Protein AF-A0A929ICI8-F1 (afdb_monomer_lite)

Secondary structure (DSSP, 8-state):
-HHHHHHHHHHHHHHHHHHHHHHHHHHHTS--TTHHHHHHHHHHHHHHHHHHHHHHHHHHHHHHHHHHHHHHHHT--

Structure (mmCIF, N/CA/C/O backbone):
data_AF-A0A929ICI8-F1
#
_entry.id   AF-A0A929ICI8-F1
#
loop_
_atom_site.group_PDB
_atom_site.id
_atom_site.type_symbol
_atom_site.label_atom_id
_atom_site.label_alt_id
_atom_site.label_comp_id
_atom_site.label_asym_id
_atom_site.label_entity_id
_atom_site.label_seq_id
_atom_site.pdbx_PDB_ins_code
_atom_site.Cartn_x
_atom_site.Cartn_y
_atom_site.Cartn_z
_atom_site.occupancy
_atom_site.B_iso_or_equiv
_atom_site.auth_seq_id
_atom_site.auth_comp_id
_atom_site.auth_asym_id
_atom_site.auth_atom_id
_atom_site.pdbx_PDB_model_num
ATOM 1 N N . MET A 1 1 ? -12.642 -8.374 17.193 1.00 61.69 1 MET A N 1
ATOM 2 C CA . MET A 1 1 ? -13.010 -7.703 15.924 1.00 61.69 1 MET A CA 1
ATOM 3 C C . MET A 1 1 ? -11.891 -6.826 15.357 1.00 61.69 1 MET A C 1
ATOM 5 O O . MET A 1 1 ? -11.853 -6.635 14.153 1.00 61.69 1 MET A O 1
ATOM 9 N N . GLU A 1 2 ? -10.949 -6.342 16.171 1.00 74.88 2 GLU A N 1
ATOM 10 C CA . GLU A 1 2 ? -9.862 -5.437 15.746 1.00 74.88 2 GLU A CA 1
ATOM 11 C C . GLU A 1 2 ? -8.927 -6.008 14.670 1.00 74.88 2 GLU A C 1
ATOM 13 O O . GLU A 1 2 ? -8.619 -5.341 13.686 1.00 74.88 2 GLU A O 1
ATOM 18 N N . ILE A 1 3 ? -8.545 -7.284 14.795 1.00 85.06 3 ILE A N 1
ATOM 19 C CA . ILE A 1 3 ? -7.650 -7.932 13.826 1.00 85.06 3 ILE A CA 1
ATOM 20 C C . ILE A 1 3 ? -8.246 -7.994 12.414 1.00 85.06 3 ILE A C 1
ATOM 22 O O . ILE A 1 3 ? -7.507 -7.962 11.433 1.00 85.06 3 ILE A O 1
ATOM 26 N N . VAL A 1 4 ? -9.579 -8.016 12.296 1.00 89.62 4 VAL A N 1
ATOM 27 C CA . VAL A 1 4 ? -10.274 -8.018 11.001 1.00 89.62 4 VAL A CA 1
ATOM 28 C C . VAL A 1 4 ? -10.068 -6.678 10.299 1.00 89.62 4 VAL A C 1
ATOM 30 O O . VAL A 1 4 ? -9.730 -6.663 9.120 1.00 89.62 4 VAL A O 1
ATOM 33 N N . TYR A 1 5 ? -10.174 -5.562 11.026 1.00 84.75 5 TYR A N 1
ATOM 34 C CA . TYR A 1 5 ? -9.920 -4.229 10.475 1.00 84.75 5 TYR A CA 1
ATOM 35 C C . TYR A 1 5 ? -8.469 -4.060 10.029 1.00 84.75 5 TYR A C 1
ATOM 37 O O . TYR A 1 5 ? -8.232 -3.586 8.920 1.00 84.75 5 TYR A O 1
ATOM 45 N N . PHE A 1 6 ? -7.503 -4.514 10.833 1.00 83.62 6 PHE A N 1
ATOM 46 C CA . PHE A 1 6 ? -6.094 -4.491 10.432 1.00 83.62 6 PHE A CA 1
ATOM 47 C C . PHE A 1 6 ? -5.824 -5.365 9.204 1.00 83.62 6 PHE A C 1
ATOM 49 O O . PHE A 1 6 ? -5.090 -4.957 8.307 1.00 83.62 6 PHE A O 1
ATOM 56 N N . THR A 1 7 ? -6.465 -6.531 9.114 1.00 90.31 7 THR A N 1
ATOM 57 C CA . THR A 1 7 ? -6.339 -7.410 7.943 1.00 90.31 7 THR A CA 1
ATOM 58 C C . THR A 1 7 ? -6.920 -6.755 6.689 1.00 90.31 7 THR A C 1
ATOM 60 O O . THR A 1 7 ? -6.279 -6.756 5.640 1.00 90.31 7 THR A O 1
ATOM 63 N N . ILE A 1 8 ? -8.102 -6.140 6.791 1.00 92.44 8 ILE A N 1
ATOM 64 C CA . ILE A 1 8 ? -8.728 -5.412 5.680 1.00 92.44 8 ILE A CA 1
ATOM 65 C C . ILE A 1 8 ? -7.856 -4.228 5.253 1.00 92.44 8 ILE A C 1
ATOM 67 O O . ILE A 1 8 ? -7.642 -4.034 4.059 1.00 92.44 8 ILE A O 1
ATOM 71 N N . ALA A 1 9 ? -7.309 -3.472 6.207 1.00 88.69 9 ALA A N 1
ATOM 72 C CA . ALA A 1 9 ? -6.400 -2.368 5.924 1.00 88.69 9 ALA A CA 1
ATOM 73 C C . ALA A 1 9 ? -5.136 -2.848 5.197 1.00 88.69 9 ALA A C 1
ATOM 75 O O . ALA A 1 9 ? -4.726 -2.221 4.223 1.00 88.69 9 ALA A O 1
ATOM 76 N N . ALA A 1 10 ? -4.559 -3.982 5.606 1.00 88.19 10 ALA A N 1
ATOM 77 C CA . ALA A 1 10 ? -3.406 -4.580 4.939 1.00 88.19 10 ALA A CA 1
ATOM 78 C C . ALA A 1 10 ? -3.726 -5.011 3.497 1.00 88.19 10 ALA A C 1
ATOM 80 O O . ALA A 1 10 ? -2.966 -4.699 2.580 1.00 88.19 10 ALA A O 1
ATOM 81 N N . ILE A 1 11 ? -4.871 -5.671 3.277 1.00 93.50 11 ILE A N 1
ATOM 82 C CA . ILE A 1 11 ? -5.340 -6.051 1.934 1.00 93.50 11 ILE A CA 1
ATOM 83 C C . ILE A 1 11 ? -5.548 -4.803 1.071 1.00 93.50 11 ILE A C 1
ATOM 85 O O . ILE A 1 11 ? -5.096 -4.755 -0.072 1.00 93.50 11 ILE A O 1
ATOM 89 N N . PHE A 1 12 ? -6.195 -3.774 1.619 1.00 93.19 12 PHE A N 1
ATOM 90 C CA . PHE A 1 12 ? -6.422 -2.516 0.918 1.00 93.19 12 PHE A CA 1
ATOM 91 C C . PHE A 1 12 ? -5.099 -1.847 0.531 1.00 93.19 12 PHE A C 1
ATOM 93 O O . PHE A 1 12 ? -4.913 -1.481 -0.628 1.00 93.19 12 P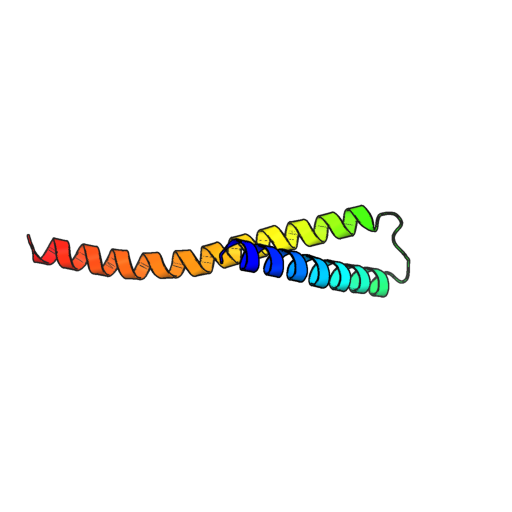HE A O 1
ATOM 100 N N . LEU A 1 13 ? -4.141 -1.768 1.460 1.00 92.38 13 LEU A N 1
ATOM 101 C CA . LEU A 1 13 ? -2.805 -1.238 1.193 1.00 92.38 13 LEU A CA 1
ATOM 102 C C . LEU A 1 13 ? -2.106 -1.989 0.064 1.00 92.38 13 LEU A C 1
ATOM 104 O O . LEU A 1 13 ? -1.504 -1.362 -0.806 1.00 92.38 13 LEU A O 1
ATOM 108 N N . TYR A 1 14 ? -2.192 -3.319 0.074 1.00 91.81 14 TYR A N 1
ATOM 109 C CA . TYR A 1 14 ? -1.591 -4.165 -0.948 1.00 91.81 14 TYR A CA 1
ATOM 110 C C . TYR A 1 14 ? -2.177 -3.866 -2.332 1.00 91.81 14 TYR A C 1
ATOM 112 O O . TYR A 1 14 ? -1.429 -3.618 -3.278 1.00 91.81 14 TYR A O 1
ATOM 120 N N . LEU A 1 15 ? -3.509 -3.813 -2.438 1.00 94.38 15 LEU A N 1
ATOM 121 C CA . LEU A 1 15 ? -4.206 -3.537 -3.696 1.00 94.38 15 LEU A CA 1
ATOM 122 C C . LEU A 1 15 ? -3.885 -2.141 -4.238 1.00 94.38 15 LEU A C 1
ATOM 124 O O . LEU A 1 15 ? -3.594 -1.996 -5.426 1.00 94.38 15 LEU A O 1
ATOM 128 N N . VAL A 1 16 ? -3.896 -1.116 -3.379 1.00 92.75 16 VAL A N 1
ATOM 129 C CA . VAL A 1 16 ? -3.562 0.254 -3.795 1.00 92.75 16 VAL A CA 1
ATOM 130 C C . VAL A 1 16 ? -2.091 0.350 -4.203 1.00 92.75 16 VAL A C 1
ATOM 132 O O . VAL A 1 16 ? -1.779 0.995 -5.203 1.00 92.75 16 VAL A O 1
ATOM 135 N N . SER A 1 17 ? -1.190 -0.326 -3.487 1.00 93.12 17 SER A N 1
ATOM 136 C CA . SER A 1 17 ? 0.241 -0.328 -3.811 1.00 93.12 17 SER A CA 1
ATOM 137 C C . SER A 1 17 ? 0.525 -0.998 -5.153 1.00 93.12 17 SER A C 1
ATOM 139 O O . SER A 1 17 ? 1.273 -0.443 -5.958 1.00 93.12 17 SER A O 1
ATOM 141 N N . ASP A 1 18 ? -0.095 -2.150 -5.435 1.00 91.00 18 ASP A N 1
ATOM 142 C CA . ASP A 1 18 ? 0.064 -2.825 -6.729 1.00 91.00 18 ASP A CA 1
ATOM 143 C C . ASP A 1 18 ? -0.550 -1.999 -7.870 1.00 91.00 18 ASP A C 1
ATOM 145 O O . ASP A 1 18 ? 0.065 -1.845 -8.926 1.00 91.00 18 ASP A O 1
ATOM 149 N N . TRP A 1 19 ? -1.708 -1.369 -7.646 1.00 91.12 19 TRP A N 1
ATOM 150 C CA . TRP A 1 19 ? -2.302 -0.454 -8.623 1.00 91.12 19 TRP A CA 1
ATOM 151 C C . TRP A 1 19 ? -1.388 0.736 -8.936 1.00 91.12 19 TRP A C 1
ATOM 153 O O . TRP A 1 19 ? -1.176 1.060 -10.109 1.00 91.12 19 TRP A O 1
ATOM 163 N N . LEU A 1 20 ? -0.812 1.365 -7.909 1.00 90.38 20 LEU A N 1
ATOM 164 C CA . LEU A 1 20 ? 0.064 2.522 -8.070 1.00 90.38 20 LEU A CA 1
ATOM 165 C C . LEU A 1 20 ? 1.369 2.139 -8.775 1.00 90.38 20 LEU A C 1
ATOM 167 O O . LEU A 1 20 ? 1.804 2.838 -9.689 1.00 90.38 20 LEU A O 1
ATOM 171 N N . LEU A 1 21 ? 1.947 0.992 -8.418 1.00 89.50 21 LEU A N 1
ATOM 172 C CA . LEU A 1 21 ? 3.120 0.442 -9.087 1.00 89.50 21 LEU A CA 1
ATOM 173 C C . LEU A 1 21 ? 2.845 0.184 -10.568 1.00 89.50 21 LEU A C 1
ATOM 175 O O . LEU A 1 21 ? 3.580 0.671 -11.423 1.00 89.50 21 LEU A O 1
ATOM 179 N N . ASN A 1 22 ? 1.744 -0.501 -10.883 1.00 89.06 22 ASN A N 1
ATOM 180 C CA . ASN A 1 22 ? 1.341 -0.765 -12.263 1.00 89.06 22 ASN A CA 1
ATOM 181 C C . ASN A 1 22 ? 1.077 0.540 -13.034 1.00 89.06 22 ASN A C 1
ATOM 183 O O . ASN A 1 22 ? 1.301 0.612 -14.246 1.00 89.06 22 ASN A O 1
ATOM 187 N N . ARG A 1 23 ? 0.611 1.596 -12.351 1.00 88.69 23 ARG A N 1
ATOM 188 C CA . ARG A 1 23 ? 0.428 2.920 -12.951 1.00 88.69 23 ARG A CA 1
ATOM 189 C C . ARG A 1 23 ? 1.765 3.578 -13.286 1.00 88.69 23 ARG A C 1
ATOM 191 O O . ARG A 1 23 ? 1.908 4.081 -14.400 1.00 88.69 23 ARG A O 1
ATOM 198 N N . ILE A 1 24 ? 2.727 3.527 -12.369 1.00 86.81 24 ILE A N 1
ATOM 199 C CA . ILE A 1 24 ? 4.084 4.052 -12.561 1.00 86.81 24 ILE A CA 1
ATOM 200 C C . ILE A 1 24 ? 4.795 3.289 -13.687 1.00 86.81 24 ILE A C 1
ATOM 202 O O . ILE A 1 24 ? 5.359 3.910 -14.585 1.00 86.81 24 ILE A O 1
ATOM 206 N N . GLU A 1 25 ? 4.687 1.959 -13.720 1.00 87.12 25 GLU A N 1
ATOM 207 C CA . GLU A 1 25 ? 5.254 1.130 -14.794 1.00 87.12 25 GLU A CA 1
ATOM 208 C C . GLU A 1 25 ? 4.631 1.455 -16.161 1.00 87.12 25 GLU A C 1
ATOM 210 O O . GLU A 1 25 ? 5.348 1.565 -17.158 1.00 87.12 25 GLU A O 1
ATOM 215 N N . LYS A 1 26 ? 3.311 1.696 -16.219 1.00 85.44 26 LYS A N 1
ATOM 216 C CA . LYS A 1 26 ? 2.640 2.164 -17.445 1.00 85.44 26 LYS A CA 1
ATOM 217 C C . LYS A 1 26 ? 3.143 3.528 -17.911 1.00 85.44 26 LYS A C 1
ATOM 219 O O . LYS A 1 26 ? 3.220 3.747 -19.114 1.00 85.44 26 LYS A O 1
ATOM 224 N N . MET A 1 27 ? 3.460 4.437 -16.990 1.00 81.50 27 MET A N 1
ATOM 225 C CA . MET A 1 27 ? 3.993 5.760 -17.330 1.00 81.50 27 MET A CA 1
ATOM 226 C C . MET A 1 27 ? 5.449 5.696 -17.802 1.00 81.50 27 MET A C 1
ATOM 228 O O . MET A 1 27 ? 5.820 6.431 -18.710 1.00 81.50 27 MET A O 1
ATOM 232 N N . MET A 1 28 ? 6.261 4.805 -17.227 1.00 81.88 28 MET A N 1
ATOM 233 C CA . MET A 1 28 ? 7.657 4.611 -17.636 1.00 81.88 28 MET A CA 1
ATOM 234 C C . MET A 1 28 ? 7.798 3.820 -18.945 1.00 81.88 28 MET A C 1
ATOM 236 O O . MET A 1 28 ? 8.875 3.815 -19.538 1.00 81.88 28 MET A O 1
ATOM 240 N N . GLY A 1 29 ? 6.744 3.126 -19.394 1.00 78.44 29 GLY A N 1
ATOM 241 C CA . GLY A 1 29 ? 6.744 2.349 -20.640 1.00 78.44 29 GLY A CA 1
ATOM 242 C C . GLY A 1 29 ? 7.694 1.145 -20.628 1.00 78.44 29 GLY A C 1
ATOM 243 O O . GLY A 1 29 ? 7.918 0.521 -21.663 1.00 78.44 29 GLY A O 1
ATOM 244 N N . LYS A 1 30 ? 8.263 0.809 -19.466 1.00 75.88 30 LYS A N 1
ATOM 245 C CA . LYS A 1 30 ? 9.259 -0.246 -19.292 1.00 75.88 30 LYS A CA 1
ATOM 246 C C . LYS A 1 30 ? 8.972 -0.983 -17.987 1.00 75.88 30 LYS A C 1
ATOM 248 O O . LYS A 1 30 ? 8.704 -0.355 -16.964 1.00 75.88 30 LYS A O 1
ATOM 253 N N . ARG A 1 31 ? 9.029 -2.318 -18.019 1.00 72.62 31 ARG A N 1
ATOM 254 C CA . ARG A 1 31 ? 8.989 -3.137 -16.798 1.00 72.62 31 ARG A CA 1
ATOM 255 C C . ARG A 1 31 ? 10.240 -2.835 -15.983 1.00 72.62 31 ARG A C 1
ATOM 257 O O . ARG A 1 31 ? 11.345 -2.940 -16.513 1.00 72.62 31 ARG A O 1
ATOM 264 N N . SER A 1 32 ? 10.059 -2.419 -14.734 1.00 73.56 32 SER A N 1
ATOM 265 C CA . SER A 1 32 ? 11.181 -2.053 -13.878 1.00 73.56 32 SER A CA 1
ATOM 266 C C . SER A 1 32 ? 11.851 -3.316 -13.340 1.00 73.56 32 SER A C 1
ATOM 268 O O . SER A 1 32 ? 11.183 -4.171 -12.762 1.00 73.56 32 SER A O 1
ATOM 270 N N . GLU A 1 33 ? 13.171 -3.444 -13.492 1.00 78.50 33 GLU A N 1
ATOM 271 C CA . GLU A 1 33 ? 13.936 -4.554 -12.893 1.00 78.50 33 GLU A CA 1
ATOM 272 C C . GLU A 1 33 ? 13.879 -4.516 -11.357 1.00 78.50 33 GLU A C 1
ATOM 274 O O . GLU A 1 33 ? 13.938 -5.550 -10.697 1.00 78.50 33 GLU A O 1
ATOM 279 N N . TYR A 1 34 ? 13.655 -3.331 -10.783 1.00 83.06 34 TYR A N 1
ATOM 280 C CA . TYR A 1 34 ? 13.531 -3.112 -9.342 1.00 83.06 34 TYR A CA 1
ATOM 281 C C . TYR A 1 34 ? 12.071 -3.071 -8.863 1.00 83.06 34 TYR A C 1
ATOM 283 O O . TYR A 1 34 ? 11.763 -2.403 -7.874 1.00 83.06 34 TYR A O 1
ATOM 291 N N . ARG A 1 35 ? 11.155 -3.786 -9.538 1.00 83.62 35 ARG A N 1
ATOM 292 C CA . ARG A 1 35 ? 9.713 -3.799 -9.218 1.00 83.62 35 ARG A CA 1
ATOM 293 C C . ARG A 1 35 ? 9.434 -4.070 -7.736 1.00 83.62 35 ARG A C 1
ATOM 295 O O . ARG A 1 35 ? 8.608 -3.384 -7.143 1.00 83.62 35 ARG A O 1
ATOM 302 N N . SER A 1 36 ? 10.159 -5.005 -7.118 1.00 87.75 36 SER A N 1
ATOM 303 C CA . SER A 1 36 ? 10.009 -5.328 -5.690 1.00 87.75 36 SER A CA 1
ATOM 304 C C . SER A 1 36 ? 10.419 -4.179 -4.765 1.00 87.75 36 SER A C 1
ATOM 306 O O . SER A 1 36 ? 9.753 -3.935 -3.764 1.00 87.75 36 SER A O 1
ATOM 308 N N . VAL A 1 37 ? 11.485 -3.446 -5.105 1.00 90.00 37 VAL A N 1
ATOM 309 C CA . VAL A 1 37 ? 11.965 -2.303 -4.309 1.00 90.00 37 VAL A CA 1
ATOM 310 C C . VAL A 1 37 ? 10.974 -1.147 -4.398 1.00 90.00 37 VAL A C 1
ATOM 312 O O . VAL A 1 37 ? 10.647 -0.533 -3.387 1.00 90.00 37 VAL A O 1
ATOM 315 N N . ILE A 1 38 ? 10.448 -0.884 -5.596 1.00 88.25 38 ILE A N 1
ATOM 316 C CA . ILE A 1 38 ? 9.451 0.170 -5.809 1.00 88.25 38 ILE A CA 1
ATOM 317 C C . ILE A 1 38 ? 8.138 -0.198 -5.109 1.00 88.25 38 ILE A C 1
ATOM 319 O O . ILE A 1 38 ? 7.570 0.641 -4.417 1.00 8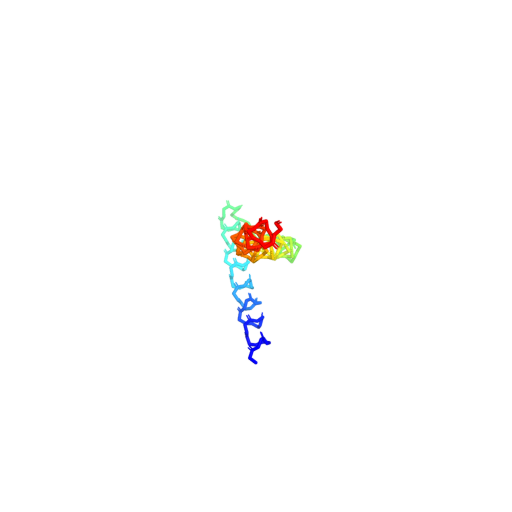8.25 38 ILE A O 1
ATOM 323 N N . PHE A 1 39 ? 7.686 -1.452 -5.219 1.00 89.75 39 PHE A N 1
ATOM 324 C CA . PHE A 1 39 ? 6.520 -1.942 -4.480 1.00 89.75 39 PHE A CA 1
ATOM 325 C C . PHE A 1 39 ? 6.680 -1.719 -2.973 1.00 89.75 39 PHE A C 1
ATOM 327 O O . PHE A 1 39 ? 5.784 -1.176 -2.329 1.00 89.75 39 PH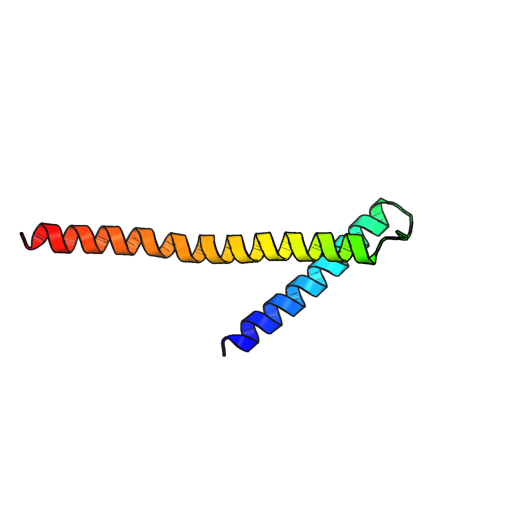E A O 1
ATOM 334 N N . PHE A 1 40 ? 7.840 -2.097 -2.429 1.00 91.50 40 PHE A N 1
ATOM 335 C CA . PHE A 1 40 ? 8.154 -1.927 -1.016 1.00 91.50 40 PHE A CA 1
ATOM 336 C C . PHE A 1 40 ? 8.150 -0.452 -0.597 1.00 91.50 40 PHE A C 1
ATOM 338 O O . PHE A 1 40 ? 7.542 -0.100 0.411 1.00 91.50 40 PHE A O 1
ATOM 345 N N . ALA A 1 41 ? 8.768 0.425 -1.389 1.00 93.56 41 ALA A N 1
ATOM 346 C CA . ALA A 1 41 ? 8.768 1.858 -1.118 1.00 93.56 41 ALA A CA 1
ATOM 347 C C . ALA A 1 41 ? 7.343 2.437 -1.119 1.00 93.56 41 ALA A C 1
ATOM 349 O O . ALA A 1 41 ? 6.991 3.193 -0.216 1.00 93.56 41 ALA A O 1
ATOM 350 N N . ILE A 1 42 ? 6.506 2.044 -2.086 1.00 93.06 42 ILE A N 1
ATOM 351 C CA . ILE A 1 42 ? 5.110 2.488 -2.188 1.00 93.06 42 ILE A CA 1
ATOM 352 C C . ILE A 1 42 ? 4.311 2.043 -0.963 1.00 93.06 42 ILE A C 1
ATOM 354 O O . ILE A 1 42 ? 3.717 2.885 -0.292 1.00 93.06 42 ILE A O 1
ATOM 358 N N . ILE A 1 43 ? 4.306 0.744 -0.647 1.00 92.19 43 ILE A N 1
ATOM 359 C CA . ILE A 1 43 ? 3.494 0.223 0.460 1.00 92.19 43 ILE A CA 1
ATOM 360 C C . ILE A 1 43 ? 3.952 0.786 1.808 1.00 92.19 43 ILE A C 1
ATOM 362 O O . ILE A 1 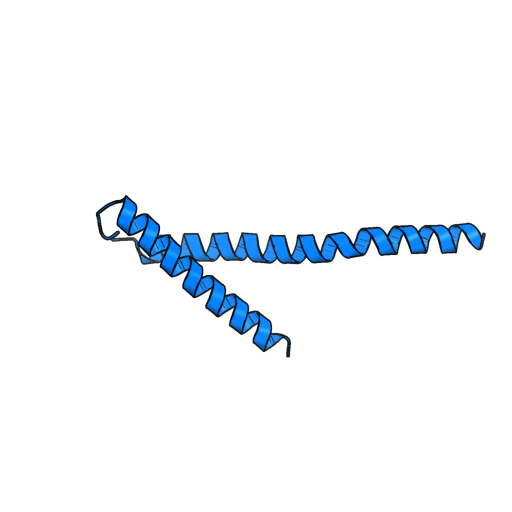43 ? 3.117 1.083 2.659 1.00 92.19 43 ILE A O 1
ATOM 366 N N . MET A 1 44 ? 5.257 1.012 1.984 1.00 94.25 44 MET A N 1
ATOM 367 C CA . MET A 1 44 ? 5.806 1.656 3.175 1.00 94.25 44 MET A CA 1
ATOM 368 C C . MET A 1 44 ? 5.311 3.101 3.310 1.00 94.25 44 MET A C 1
ATOM 370 O O . MET A 1 44 ? 4.872 3.503 4.388 1.00 94.25 44 MET A O 1
ATOM 374 N N . LEU A 1 45 ? 5.341 3.877 2.223 1.0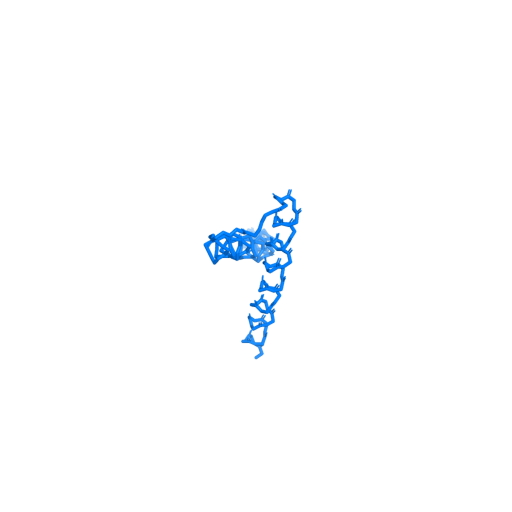0 95.06 45 LEU A N 1
ATOM 375 C CA . LEU A 1 45 ? 4.885 5.267 2.231 1.00 95.06 45 LEU A CA 1
ATOM 376 C C . LEU A 1 45 ? 3.376 5.352 2.499 1.00 95.06 45 LEU A C 1
ATOM 378 O O . LEU A 1 45 ? 2.935 6.155 3.320 1.00 95.06 45 LEU A O 1
ATOM 382 N N . LEU A 1 46 ? 2.590 4.476 1.864 1.00 92.38 46 LEU A N 1
ATOM 383 C CA . LEU A 1 46 ? 1.151 4.367 2.105 1.00 92.38 46 LEU A CA 1
ATOM 384 C C . LEU A 1 46 ? 0.840 3.958 3.541 1.00 92.38 46 LEU A C 1
ATOM 386 O O . LEU A 1 46 ? -0.097 4.495 4.124 1.00 92.38 46 LEU A O 1
ATOM 390 N N . ALA A 1 47 ? 1.616 3.042 4.123 1.00 91.44 47 ALA A N 1
ATOM 391 C CA . ALA A 1 47 ? 1.455 2.658 5.520 1.00 91.44 47 ALA A CA 1
ATOM 392 C C . ALA A 1 47 ? 1.680 3.864 6.430 1.00 91.44 47 ALA A C 1
ATOM 394 O O . ALA A 1 47 ? 0.850 4.140 7.292 1.00 91.44 47 ALA A O 1
ATOM 395 N N . PHE A 1 48 ? 2.753 4.623 6.197 1.00 94.19 48 PHE A N 1
ATOM 396 C CA . PHE A 1 48 ? 3.060 5.814 6.983 1.00 94.19 48 PHE A CA 1
ATOM 397 C C . PHE A 1 48 ? 1.929 6.849 6.918 1.00 94.19 48 PHE A C 1
ATOM 399 O O . PHE A 1 48 ? 1.489 7.352 7.951 1.00 94.19 48 PHE A O 1
ATOM 406 N N . ILE A 1 49 ? 1.403 7.105 5.716 1.00 93.06 49 ILE A N 1
ATOM 407 C CA . ILE A 1 49 ? 0.256 7.997 5.504 1.00 93.06 49 ILE A CA 1
ATOM 408 C C . ILE A 1 49 ? -0.996 7.459 6.207 1.00 93.06 49 ILE A C 1
ATOM 410 O O . ILE A 1 49 ? -1.683 8.220 6.883 1.00 93.06 49 ILE A O 1
ATOM 414 N N . LEU A 1 50 ? -1.288 6.160 6.089 1.00 88.19 50 LEU A N 1
ATOM 415 C CA . LEU A 1 50 ? -2.463 5.545 6.706 1.00 88.19 50 LEU A CA 1
ATOM 416 C C . LEU A 1 50 ? -2.419 5.666 8.233 1.00 88.19 50 LEU A C 1
ATOM 418 O O . LEU A 1 50 ? -3.395 6.099 8.839 1.00 88.19 50 LEU A O 1
ATOM 422 N N . PHE A 1 51 ? -1.290 5.327 8.859 1.00 87.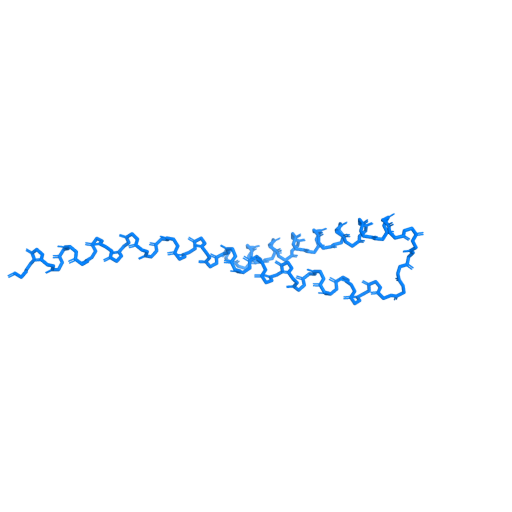38 51 PHE A N 1
ATOM 423 C CA . PHE A 1 51 ? -1.134 5.452 10.309 1.00 87.38 51 PHE A CA 1
ATOM 424 C C . PHE A 1 51 ? -1.217 6.906 10.769 1.00 87.38 51 PHE A C 1
ATOM 426 O O . PHE A 1 51 ? -1.833 7.186 11.797 1.00 87.38 51 PHE A O 1
ATOM 433 N N . ASN A 1 52 ? -0.641 7.837 10.006 1.00 89.50 52 ASN A N 1
ATOM 434 C CA . ASN A 1 52 ? -0.734 9.257 10.317 1.00 89.50 52 ASN A CA 1
ATOM 435 C C . ASN A 1 52 ? -2.181 9.763 10.230 1.00 89.50 52 ASN A C 1
ATOM 437 O O . ASN A 1 52 ? -2.637 10.458 11.132 1.00 89.50 52 ASN A O 1
ATOM 441 N N . LEU A 1 53 ? -2.933 9.341 9.210 1.00 87.31 53 LEU A N 1
ATOM 442 C CA . LEU A 1 53 ? -4.346 9.679 9.058 1.00 87.31 53 LEU A CA 1
ATOM 443 C C . LEU A 1 53 ? -5.188 9.122 10.212 1.00 87.31 53 LEU A C 1
ATOM 445 O O . LEU A 1 53 ? -6.030 9.828 10.760 1.00 87.31 53 LEU A O 1
ATOM 449 N N . VAL A 1 54 ? -4.926 7.879 10.622 1.00 86.44 54 VAL A N 1
ATOM 450 C CA . VAL A 1 54 ? -5.580 7.263 11.784 1.00 86.44 54 VAL A CA 1
ATOM 451 C C . VAL A 1 54 ? -5.303 8.069 13.057 1.00 86.44 54 VAL A C 1
ATOM 453 O O . VAL A 1 54 ? -6.234 8.352 13.808 1.00 86.44 54 VAL A O 1
ATOM 456 N N . GLN A 1 55 ? -4.058 8.499 13.283 1.00 84.69 55 GLN A N 1
ATOM 457 C CA . GLN A 1 55 ? -3.722 9.356 14.423 1.00 84.69 55 GLN A CA 1
ATOM 458 C C . GLN A 1 55 ? -4.365 10.738 14.336 1.00 84.69 55 GLN A C 1
ATOM 460 O O . GLN A 1 55 ? -4.827 11.247 15.352 1.00 84.69 55 GLN A O 1
ATOM 465 N N . TYR A 1 56 ? -4.420 11.346 13.151 1.00 85.75 56 TYR A N 1
ATOM 466 C CA . TYR A 1 56 ? -5.063 12.644 12.956 1.00 85.75 56 TYR A CA 1
ATOM 467 C C . TYR A 1 56 ? -6.550 12.585 13.326 1.00 85.75 56 TYR A C 1
ATOM 469 O O . TYR A 1 56 ? -7.031 13.417 14.095 1.00 85.75 56 TYR A O 1
ATOM 477 N N . VAL A 1 57 ? -7.252 11.544 12.865 1.00 86.31 57 VAL A N 1
ATOM 478 C CA . VAL A 1 57 ? -8.662 11.305 13.207 1.00 86.31 57 VAL A CA 1
ATOM 479 C C . VAL A 1 57 ? -8.850 11.084 14.715 1.00 86.31 57 VAL A C 1
ATOM 481 O O . VAL A 1 57 ? -9.786 11.630 15.287 1.00 86.31 57 VAL A O 1
ATOM 484 N N . GLN A 1 58 ? -7.951 10.353 15.385 1.00 77.31 58 GLN A N 1
ATOM 485 C CA . GLN A 1 58 ? -8.013 10.149 16.845 1.00 77.31 58 GLN A CA 1
ATOM 486 C C . GLN A 1 58 ? -7.633 11.401 17.659 1.00 77.31 58 GLN A C 1
ATOM 488 O O . GLN A 1 58 ? -8.159 11.638 18.749 1.00 77.31 58 GLN A O 1
ATOM 493 N N . THR A 1 59 ? -6.715 12.219 17.147 1.00 74.31 59 THR A N 1
ATOM 494 C CA . THR A 1 59 ? -6.242 13.431 17.829 1.00 74.31 59 THR A CA 1
ATOM 495 C C . THR A 1 59 ? -7.323 14.507 17.835 1.00 74.31 59 THR A C 1
ATOM 497 O O . THR A 1 59 ? -7.507 15.159 18.861 1.00 74.31 59 THR A O 1
ATOM 500 N N . GLY A 1 60 ? -8.097 14.633 16.748 1.00 61.75 60 GLY A N 1
ATOM 501 C CA . GLY A 1 60 ? -9.232 15.560 16.670 1.00 61.75 60 GLY A CA 1
ATOM 502 C C . GLY A 1 60 ? -10.227 15.391 17.823 1.00 61.75 60 GLY A C 1
ATOM 503 O O . GLY A 1 60 ? -10.642 16.376 18.412 1.00 61.75 60 GLY A O 1
ATOM 504 N N . THR A 1 61 ? -10.504 14.154 18.242 1.00 59.50 61 THR A N 1
ATOM 505 C CA . THR A 1 61 ? -11.415 13.849 19.362 1.00 59.50 61 THR A CA 1
ATOM 506 C C . THR A 1 61 ? -10.880 14.183 20.759 1.00 59.50 61 THR A C 1
ATOM 508 O O . THR A 1 61 ? -11.651 14.194 21.714 1.00 59.50 61 THR A O 1
ATOM 511 N N . THR A 1 62 ? -9.577 14.432 20.925 1.00 59.50 62 THR A N 1
ATOM 512 C CA . THR A 1 62 ? -8.985 14.672 22.259 1.00 59.50 62 THR A CA 1
ATOM 513 C C . THR A 1 62 ? -9.041 16.150 22.659 1.00 59.50 62 THR A C 1
ATOM 515 O O . THR A 1 62 ? -9.048 16.467 23.850 1.00 59.50 62 THR A O 1
ATOM 518 N N . THR A 1 63 ? -9.102 17.056 21.681 1.00 59.62 63 THR A N 1
ATOM 519 C CA . THR A 1 63 ? -9.168 18.505 21.925 1.00 59.62 63 THR A CA 1
ATOM 520 C C . THR A 1 63 ? -10.514 18.894 22.536 1.00 59.62 63 THR A C 1
ATOM 522 O O . THR A 1 63 ? -10.536 19.589 23.548 1.00 59.62 63 THR A O 1
ATOM 525 N N . ASP A 1 64 ? -11.614 18.332 22.026 1.00 58.31 64 ASP A N 1
ATOM 526 C CA . ASP A 1 64 ? -12.969 18.631 22.508 1.00 58.31 64 ASP A CA 1
ATOM 527 C C . ASP A 1 64 ? -13.223 18.146 23.950 1.00 58.31 64 ASP A C 1
ATOM 529 O O . ASP A 1 64 ? -13.919 18.801 24.725 1.00 58.31 64 ASP A O 1
ATOM 533 N N . ILE A 1 65 ? -12.628 17.016 24.356 1.00 63.25 65 ILE A N 1
ATOM 534 C CA . ILE A 1 65 ? -12.832 16.459 25.708 1.00 63.25 65 ILE A CA 1
ATOM 535 C C . ILE A 1 65 ? -11.980 17.181 26.758 1.00 63.25 65 ILE A C 1
ATOM 537 O O . ILE A 1 65 ? -12.413 17.344 27.900 1.00 63.25 65 ILE A O 1
ATOM 541 N N . LYS A 1 66 ? -10.784 17.659 26.391 1.00 60.16 66 LYS A N 1
ATOM 542 C CA . LYS A 1 66 ? -9.948 18.441 27.312 1.00 60.16 66 LYS A CA 1
ATOM 543 C C . LYS A 1 66 ? -10.553 19.809 27.621 1.00 60.16 66 LYS A C 1
ATOM 545 O O . LYS A 1 66 ? -10.465 20.250 28.761 1.00 60.16 66 LYS A O 1
ATOM 550 N N . GLU A 1 67 ? -11.186 20.454 26.647 1.00 59.12 67 GLU A N 1
ATOM 551 C CA . GLU A 1 67 ? -11.799 21.773 26.838 1.00 59.12 67 GLU A CA 1
ATOM 552 C C . GLU A 1 67 ? -13.036 21.706 27.752 1.00 59.12 67 GLU A C 1
ATOM 554 O O . GLU A 1 67 ? -13.176 22.530 28.658 1.00 59.12 67 GLU A O 1
ATOM 559 N N . ALA A 1 68 ? -13.859 20.659 27.602 1.00 60.09 68 ALA A N 1
ATOM 560 C CA . ALA A 1 68 ? -15.010 20.391 28.469 1.00 60.09 68 ALA A CA 1
ATOM 561 C C . ALA A 1 68 ? -14.615 19.998 29.910 1.00 60.09 68 ALA A C 1
ATOM 563 O O . ALA A 1 68 ? -15.266 20.415 30.866 1.00 60.09 68 ALA A O 1
ATOM 564 N N . ALA A 1 69 ? -13.529 19.237 30.091 1.00 60.62 69 ALA A N 1
ATOM 565 C CA . ALA A 1 69 ? -13.056 18.838 31.421 1.00 60.62 69 ALA A CA 1
ATOM 566 C C . ALA A 1 69 ? -12.456 20.014 32.218 1.00 60.62 69 ALA A C 1
ATOM 568 O O . ALA A 1 69 ? -12.681 20.123 33.421 1.00 60.62 69 ALA A O 1
ATOM 569 N N . VAL A 1 70 ? -11.744 20.929 31.548 1.00 65.00 70 VAL A N 1
ATOM 570 C CA . VAL A 1 70 ? -11.142 22.115 32.187 1.00 65.00 70 VAL A CA 1
ATOM 571 C C . VAL A 1 70 ? -12.208 23.123 32.635 1.00 65.00 70 VAL A C 1
ATOM 573 O O . VAL A 1 70 ? -12.050 23.758 33.677 1.00 65.00 70 VAL A O 1
ATOM 576 N N . THR A 1 71 ? -13.322 23.250 31.904 1.00 64.88 71 THR A N 1
ATOM 577 C CA . THR A 1 71 ? -14.439 24.122 32.315 1.00 64.88 71 THR A CA 1
ATOM 578 C C . THR A 1 71 ? -15.212 23.561 33.509 1.00 64.88 71 THR A C 1
ATOM 580 O O . THR A 1 71 ? -15.654 24.332 34.360 1.00 64.88 71 THR A O 1
ATOM 583 N N . GLU A 1 72 ? -15.345 22.237 33.621 1.00 61.75 72 GLU A N 1
ATOM 584 C CA . GLU A 1 72 ? -16.032 21.603 34.753 1.00 61.75 72 GLU A CA 1
ATOM 585 C C . GLU A 1 72 ? -15.213 21.655 36.057 1.00 61.75 72 GLU A C 1
ATOM 587 O O . GLU A 1 72 ? -15.785 21.754 37.144 1.00 61.75 72 GLU A O 1
ATOM 592 N N . GLU A 1 73 ? -13.880 21.618 35.962 1.00 61.50 73 GLU A N 1
ATOM 593 C CA . GLU A 1 73 ? -12.968 21.740 37.108 1.00 61.50 73 GLU A CA 1
ATOM 594 C C . GLU A 1 73 ? -12.841 23.199 37.584 1.00 61.50 73 GLU A C 1
ATOM 596 O O . GLU A 1 73 ? -12.835 23.454 38.787 1.00 61.50 73 GLU A O 1
ATOM 601 N N . ALA A 1 74 ? -12.854 24.168 36.657 1.00 62.16 74 ALA A N 1
ATOM 602 C CA . ALA A 1 74 ? -12.867 25.601 36.969 1.00 62.16 74 ALA A CA 1
ATOM 603 C C . ALA A 1 74 ? -14.203 26.096 37.556 1.00 62.16 74 ALA A C 1
ATOM 605 O O . ALA A 1 74 ? -14.220 27.096 38.263 1.00 62.16 74 ALA A O 1
ATOM 606 N N . ALA A 1 75 ? -15.321 25.413 37.285 1.00 62.66 75 ALA A N 1
ATOM 607 C CA . ALA A 1 75 ? -16.631 25.737 37.861 1.00 62.66 75 ALA A CA 1
ATOM 608 C C . ALA A 1 75 ? -16.858 25.135 39.264 1.00 62.66 75 ALA A C 1
ATOM 610 O O . ALA A 1 75 ? -17.842 25.471 39.924 1.00 62.66 75 ALA A O 1
ATOM 611 N N . LYS A 1 76 ? -15.984 24.219 39.704 1.00 60.66 76 LYS A N 1
ATOM 612 C CA . LYS A 1 76 ? -16.033 23.570 41.027 1.00 60.66 76 LYS A CA 1
ATOM 613 C C . LYS A 1 76 ? -15.037 24.165 42.037 1.00 60.66 76 LYS A C 1
ATOM 615 O O . LYS A 1 76 ? -15.022 23.702 43.178 1.00 60.66 76 LYS A O 1
ATOM 620 N N . GLN A 1 77 ? -14.238 25.156 41.638 1.00 50.88 77 GLN A N 1
ATOM 621 C CA . GLN A 1 77 ? -13.370 25.964 42.509 1.00 50.88 77 GLN A CA 1
ATOM 622 C C . GLN A 1 77 ? -13.979 27.346 42.738 1.00 50.88 77 GLN A C 1
ATOM 624 O O . GLN A 1 77 ? -13.810 27.863 43.864 1.00 50.88 77 GLN A O 1
#

pLDDT: mean 80.83, std 12.65, range [50.88, 95.06]

Sequence (77 aa):
MEIVYFTIAAIFLYLVSDWLLNRIEKMMGKRSEYRSVIFFAIIMLLAFILFNLVQYVQTGTTTDIKEAAVTEEAAKQ

Radius of gyration: 20.58 Å; chains: 1; bounding box: 31×34×63 Å

Foldseek 3Di:
DVVVVVVVVLVVLLVVLVVVLVVVCVVVVHDDPVSVVSSVVSSVVVVVVVVVVVVVVVVVVVVVVVVVVVVVVVVVD